Protein AF-A0A964R519-F1 (afdb_monomer)

Radius of gyration: 20.23 Å; Cα contacts (8 Å, |Δi|>4): 81; chains: 1; bounding box: 42×28×69 Å

pLDDT: mean 79.71, std 11.58, range [43.03, 92.44]

Solvent-accessible surface area (backbone atoms only — not comparable to full-atom values): 8099 Å² total; per-residue (Å²): 144,80,72,100,63,83,50,71,68,59,52,53,56,49,49,53,51,38,51,51,50,37,53,51,40,52,52,50,51,51,52,52,51,49,51,43,52,51,38,60,74,69,62,45,92,76,51,56,86,78,37,68,65,50,54,49,49,51,50,42,45,51,48,40,39,51,43,40,48,35,47,75,68,65,72,48,60,67,67,58,43,52,27,42,40,54,44,43,50,52,53,49,50,34,53,75,71,62,72,49,72,95,58,53,68,68,55,49,52,51,50,48,54,52,50,24,51,51,49,36,51,50,54,51,50,53,53,54,51,61,58,55,58,56,60,56,60,60,57,63,66,76,76,114

Structure (mmCIF, N/CA/C/O backbone):
data_AF-A0A964R519-F1
#
_entry.id   AF-A0A964R519-F1
#
loop_
_atom_site.group_PDB
_atom_site.id
_atom_site.type_symbol
_atom_site.label_atom_id
_atom_site.label_alt_id
_atom_site.label_comp_id
_atom_site.label_asym_id
_atom_site.label_entity_id
_atom_site.label_seq_id
_atom_site.pdbx_PDB_ins_code
_atom_site.Cartn_x
_atom_site.Cartn_y
_atom_site.Cartn_z
_atom_site.occupancy
_atom_site.B_iso_or_equiv
_atom_site.auth_seq_id
_atom_site.auth_comp_id
_atom_site.auth_asym_id
_atom_site.auth_atom_id
_atom_site.pdbx_PDB_model_num
ATOM 1 N N . MET A 1 1 ? -12.149 2.611 29.535 1.00 45.25 1 MET A N 1
ATOM 2 C CA . MET A 1 1 ? -12.666 2.528 28.149 1.00 45.25 1 MET A CA 1
ATOM 3 C C . MET A 1 1 ? -14.186 2.457 28.187 1.00 45.25 1 MET A C 1
ATOM 5 O O . MET A 1 1 ? -14.733 1.388 28.431 1.00 45.25 1 MET A O 1
ATOM 9 N N . ARG A 1 2 ? -14.854 3.598 28.022 1.00 43.03 2 ARG A N 1
ATOM 10 C CA . ARG A 1 2 ? -16.315 3.739 28.027 1.00 43.03 2 ARG A CA 1
ATOM 11 C C . ARG A 1 2 ? -16.650 4.730 26.907 1.00 43.03 2 ARG A C 1
ATOM 13 O O . ARG A 1 2 ? -15.958 5.733 26.795 1.00 43.03 2 ARG A O 1
ATOM 20 N N . ASP A 1 3 ? -17.642 4.382 26.096 1.00 45.47 3 ASP A N 1
ATOM 21 C CA . ASP A 1 3 ? -18.060 4.997 24.826 1.00 45.47 3 ASP A CA 1
ATOM 22 C C . ASP A 1 3 ? -17.181 4.736 23.601 1.00 45.47 3 ASP A C 1
ATOM 24 O O . ASP A 1 3 ? -15.965 4.867 23.622 1.00 45.47 3 ASP A O 1
ATOM 28 N N . GLY A 1 4 ? -17.833 4.380 22.489 1.00 52.09 4 GLY A N 1
ATOM 29 C CA . GLY A 1 4 ? -17.245 4.121 21.169 1.00 52.09 4 GLY A CA 1
ATOM 30 C C . GLY A 1 4 ? -16.651 5.354 20.478 1.00 52.09 4 GLY A C 1
ATOM 31 O O . GLY A 1 4 ? -16.786 5.504 19.264 1.00 52.09 4 GLY A O 1
ATOM 32 N N . ARG A 1 5 ? -16.011 6.243 21.239 1.00 50.34 5 ARG A N 1
ATOM 33 C CA . ARG A 1 5 ? -15.196 7.348 20.749 1.00 50.34 5 ARG A CA 1
ATOM 34 C C . ARG A 1 5 ? -13.731 6.949 20.859 1.00 50.34 5 ARG A C 1
ATOM 36 O O . ARG A 1 5 ? -13.261 6.592 21.932 1.00 50.34 5 ARG A O 1
ATOM 43 N N . ILE A 1 6 ? -13.046 6.991 19.719 1.00 56.12 6 ILE A N 1
ATOM 44 C CA . ILE A 1 6 ? -11.597 6.792 19.623 1.00 56.12 6 ILE A CA 1
ATOM 45 C C . ILE A 1 6 ? -10.936 7.791 20.574 1.00 56.12 6 ILE A C 1
ATOM 47 O O . ILE A 1 6 ? -11.253 8.984 20.524 1.00 56.12 6 ILE A O 1
ATOM 51 N N . ASP A 1 7 ? -10.062 7.296 21.446 1.00 65.31 7 ASP A N 1
ATOM 52 C CA . ASP A 1 7 ? -9.362 8.129 22.415 1.00 65.31 7 ASP A CA 1
ATOM 53 C C . ASP A 1 7 ? -8.503 9.169 21.672 1.00 65.31 7 ASP A C 1
ATOM 55 O O . ASP A 1 7 ? -7.949 8.920 20.591 1.00 65.31 7 ASP A O 1
ATOM 59 N N . VAL A 1 8 ? -8.408 10.375 22.222 1.00 65.38 8 VAL A N 1
ATOM 60 C CA . VAL A 1 8 ? -7.662 11.479 21.601 1.00 65.38 8 VAL A CA 1
ATOM 61 C C . VAL A 1 8 ? -6.178 11.106 21.493 1.00 65.38 8 VAL A C 1
ATOM 63 O O . VAL A 1 8 ? -5.531 11.424 20.492 1.00 65.38 8 VAL A O 1
ATOM 66 N N . ALA A 1 9 ? -5.673 10.340 22.464 1.00 62.00 9 ALA A N 1
ATOM 67 C CA . ALA A 1 9 ? -4.324 9.780 22.452 1.00 62.00 9 ALA A CA 1
ATOM 68 C C . ALA A 1 9 ? -4.116 8.751 21.323 1.00 62.00 9 ALA A C 1
ATOM 70 O O . ALA A 1 9 ? -3.107 8.791 20.617 1.00 62.00 9 ALA A O 1
ATOM 71 N N . GLU A 1 10 ? -5.097 7.877 21.092 1.00 63.16 10 GLU A N 1
ATOM 72 C CA . GLU A 1 10 ? -5.058 6.850 20.042 1.00 63.16 10 GLU A CA 1
ATOM 73 C C . GLU A 1 10 ? -5.101 7.488 18.641 1.00 63.16 10 GLU A C 1
ATOM 75 O O . GLU A 1 10 ? -4.393 7.077 17.720 1.00 63.16 10 GLU A O 1
ATOM 80 N N . THR A 1 11 ? -5.843 8.591 18.505 1.00 66.94 11 THR A N 1
ATOM 81 C CA . THR A 1 11 ? -5.902 9.386 17.269 1.00 66.94 11 THR A CA 1
ATOM 82 C C . THR A 1 11 ? -4.570 10.080 16.956 1.00 66.94 11 THR A C 1
ATOM 84 O O . THR A 1 11 ? -4.182 10.172 15.789 1.00 66.94 11 THR A O 1
ATOM 87 N N . ALA A 1 12 ? -3.854 10.571 17.973 1.00 71.50 12 ALA A N 1
ATOM 88 C CA . ALA A 1 12 ? -2.570 11.246 17.788 1.00 71.50 12 ALA A CA 1
ATOM 89 C C . ALA A 1 12 ? -1.479 10.277 17.307 1.00 71.50 12 ALA A C 1
ATOM 91 O O . ALA A 1 12 ? -0.771 10.575 16.344 1.00 71.50 12 ALA A O 1
ATOM 92 N N . HIS A 1 13 ? -1.401 9.091 17.915 1.00 71.62 13 HIS A N 1
ATOM 93 C CA . HIS A 1 13 ? -0.457 8.047 17.510 1.00 71.62 13 HIS A CA 1
ATOM 94 C C . HIS A 1 13 ? -0.708 7.589 16.064 1.00 71.62 13 HIS A C 1
ATOM 96 O O . HIS A 1 13 ? 0.213 7.463 15.256 1.00 71.62 13 HIS A O 1
ATOM 102 N N . MET A 1 14 ? -1.983 7.431 15.707 1.00 67.44 14 MET A N 1
ATOM 103 C CA . MET A 1 14 ? -2.420 7.068 14.359 1.00 67.44 14 MET A CA 1
ATOM 104 C C . MET A 1 14 ? -2.073 8.118 13.305 1.00 67.44 14 MET A C 1
ATOM 106 O O . MET A 1 14 ? -1.692 7.765 12.190 1.00 67.44 14 MET A O 1
ATOM 110 N N . LYS A 1 15 ? -2.166 9.409 13.642 1.00 72.94 15 LYS A N 1
ATOM 111 C CA . LYS A 1 15 ? -1.775 10.488 12.729 1.00 72.94 15 LYS A CA 1
ATOM 112 C C . LYS A 1 15 ? -0.286 10.409 12.383 1.00 72.94 15 LYS A C 1
ATOM 114 O O . LYS A 1 15 ? 0.061 10.496 11.211 1.00 72.94 15 LYS A O 1
ATOM 119 N N . ILE A 1 16 ? 0.564 10.174 13.384 1.00 78.38 16 ILE A N 1
ATOM 120 C CA . ILE A 1 16 ? 2.013 10.028 13.193 1.00 78.38 16 ILE A CA 1
ATOM 121 C C . ILE A 1 16 ? 2.317 8.820 12.299 1.00 78.38 16 ILE A C 1
ATOM 123 O O . ILE A 1 16 ? 3.103 8.941 11.361 1.00 78.38 16 ILE A O 1
ATOM 127 N N . MET A 1 17 ? 1.654 7.680 12.527 1.00 77.19 17 MET A N 1
ATOM 128 C CA . MET A 1 17 ? 1.816 6.500 11.669 1.00 77.19 17 MET A CA 1
ATOM 129 C C . MET A 1 17 ? 1.359 6.753 10.227 1.00 77.19 17 MET A C 1
ATOM 131 O O . MET A 1 17 ? 2.071 6.392 9.293 1.00 77.19 17 MET A O 1
ATOM 135 N N . ALA A 1 18 ? 0.208 7.398 10.024 1.00 76.12 18 ALA A N 1
ATOM 136 C CA . ALA A 1 18 ? -0.298 7.709 8.687 1.00 76.12 18 ALA A CA 1
ATOM 137 C C . ALA A 1 18 ? 0.620 8.685 7.935 1.00 76.12 18 ALA A C 1
ATOM 139 O O . ALA A 1 18 ? 0.869 8.505 6.741 1.00 76.12 18 ALA A O 1
ATOM 140 N N . ASP A 1 19 ? 1.143 9.702 8.621 1.00 78.19 19 ASP A N 1
ATOM 141 C CA . ASP A 1 19 ? 2.061 10.677 8.031 1.00 78.19 19 ASP A CA 1
ATOM 142 C C . ASP A 1 19 ? 3.426 10.045 7.718 1.00 78.19 19 ASP A C 1
ATOM 144 O O . ASP A 1 19 ? 3.951 10.247 6.622 1.00 78.19 19 ASP A O 1
ATOM 148 N N . GLY A 1 20 ? 3.951 9.194 8.607 1.00 81.81 20 GLY A N 1
ATOM 149 C CA . GLY A 1 20 ? 5.163 8.413 8.351 1.00 81.81 20 GLY A CA 1
ATOM 150 C C . GLY A 1 20 ? 5.010 7.468 7.159 1.00 81.81 20 GLY A C 1
ATOM 151 O O . GLY A 1 20 ? 5.889 7.402 6.301 1.00 81.81 20 GLY A O 1
ATOM 152 N N . LEU A 1 21 ? 3.861 6.797 7.043 1.00 82.38 21 LEU A N 1
ATOM 153 C CA . LEU A 1 21 ? 3.588 5.890 5.934 1.00 82.38 21 LEU A CA 1
ATOM 154 C C . LEU A 1 21 ? 3.469 6.627 4.597 1.00 82.38 21 LEU A C 1
ATOM 156 O O . LEU A 1 21 ? 4.017 6.179 3.593 1.00 82.38 21 LEU A O 1
ATOM 160 N N . ARG A 1 22 ? 2.799 7.783 4.577 1.00 83.12 22 ARG A N 1
ATOM 161 C CA . ARG A 1 22 ? 2.746 8.650 3.392 1.00 83.12 22 ARG A CA 1
ATOM 162 C C . ARG A 1 22 ? 4.134 9.090 2.968 1.00 83.12 22 ARG A C 1
ATOM 164 O O . ARG A 1 22 ? 4.453 8.979 1.790 1.00 83.12 22 ARG A O 1
ATOM 171 N N . PHE A 1 23 ? 4.945 9.556 3.915 1.00 86.00 23 PHE A N 1
ATOM 172 C CA . PHE A 1 23 ? 6.298 10.010 3.628 1.00 86.00 23 PHE A CA 1
ATOM 173 C C . PHE A 1 23 ? 7.160 8.870 3.070 1.00 86.00 23 PHE A C 1
ATOM 175 O O . PHE A 1 23 ? 7.785 9.024 2.019 1.00 86.00 23 PHE A O 1
ATOM 182 N N . GLY A 1 24 ? 7.093 7.689 3.693 1.00 85.44 24 GLY A N 1
ATOM 183 C CA . GLY A 1 24 ? 7.742 6.476 3.199 1.00 85.44 24 GLY A CA 1
ATOM 184 C C . GLY A 1 24 ? 7.321 6.132 1.769 1.00 85.44 24 GLY A C 1
ATOM 185 O O . GLY A 1 24 ? 8.180 5.970 0.906 1.00 85.44 24 GLY A O 1
ATOM 186 N N . MET A 1 25 ? 6.015 6.123 1.481 1.00 88.50 25 MET A N 1
ATOM 187 C CA . MET A 1 25 ? 5.494 5.862 0.131 1.00 88.50 25 MET A CA 1
ATOM 188 C C . MET A 1 25 ? 5.937 6.910 -0.888 1.00 88.50 25 MET A C 1
ATOM 190 O O . MET A 1 25 ? 6.277 6.557 -2.014 1.00 88.50 25 MET A O 1
ATOM 194 N N . THR A 1 26 ? 5.973 8.192 -0.516 1.00 86.88 26 THR A N 1
ATOM 195 C CA . THR A 1 26 ? 6.449 9.246 -1.421 1.00 86.88 26 THR A CA 1
ATOM 196 C C . THR A 1 26 ? 7.928 9.091 -1.751 1.00 86.88 26 THR A C 1
ATOM 198 O O . THR A 1 26 ? 8.287 9.185 -2.921 1.00 86.88 26 THR A O 1
ATOM 201 N N . ILE A 1 27 ? 8.776 8.773 -0.766 1.00 89.56 27 ILE A N 1
ATOM 202 C CA . ILE A 1 27 ? 10.194 8.475 -1.013 1.00 89.56 27 ILE A CA 1
ATOM 203 C C . ILE A 1 27 ? 10.321 7.265 -1.936 1.00 89.56 27 ILE A C 1
ATOM 205 O O . ILE A 1 27 ? 11.109 7.292 -2.877 1.00 89.56 27 ILE A O 1
ATOM 209 N N . MET A 1 28 ? 9.519 6.226 -1.704 1.00 88.25 28 MET A N 1
ATOM 210 C CA . MET A 1 28 ? 9.527 5.017 -2.521 1.00 88.25 28 MET A CA 1
ATOM 211 C C . MET A 1 28 ? 9.140 5.303 -3.980 1.00 88.25 28 MET A C 1
ATOM 213 O O . MET A 1 28 ? 9.785 4.798 -4.896 1.00 88.25 28 MET A O 1
ATOM 217 N N . LEU A 1 29 ? 8.138 6.160 -4.209 1.00 89.69 29 LEU A N 1
ATOM 218 C CA . LEU A 1 29 ? 7.754 6.621 -5.547 1.00 89.69 29 LEU A CA 1
ATOM 219 C C . LEU A 1 29 ? 8.860 7.452 -6.209 1.00 89.69 29 LEU A C 1
ATOM 221 O O . LEU A 1 29 ? 9.139 7.250 -7.389 1.00 89.69 29 LEU A O 1
ATOM 225 N N . LEU A 1 30 ? 9.524 8.343 -5.465 1.00 90.25 30 LEU A N 1
ATOM 226 C CA . LEU A 1 30 ? 10.663 9.108 -5.986 1.00 90.25 30 LEU A CA 1
ATOM 227 C C . LEU A 1 30 ? 11.838 8.193 -6.358 1.00 90.25 30 LEU A C 1
ATOM 229 O O . LEU A 1 30 ? 12.423 8.356 -7.426 1.00 90.25 30 LEU A O 1
ATOM 233 N N . ALA A 1 31 ? 12.163 7.211 -5.516 1.00 89.06 31 ALA A N 1
ATOM 234 C CA . ALA A 1 31 ? 13.208 6.229 -5.796 1.00 89.06 31 ALA A CA 1
ATOM 235 C C . ALA A 1 31 ? 12.862 5.378 -7.030 1.00 89.06 31 ALA A C 1
ATOM 237 O O . ALA A 1 31 ? 13.710 5.161 -7.894 1.00 89.06 31 ALA A O 1
ATOM 238 N N . SER A 1 32 ? 11.600 4.960 -7.151 1.00 86.44 32 SER A N 1
ATOM 239 C CA . SER A 1 32 ? 11.073 4.232 -8.309 1.00 86.44 32 SER A CA 1
ATOM 240 C C . SER A 1 32 ? 11.168 5.049 -9.603 1.00 86.44 32 SER A C 1
ATOM 242 O O . SER A 1 32 ? 11.588 4.529 -10.638 1.00 86.44 32 SER A O 1
ATOM 244 N N . LEU A 1 33 ? 10.853 6.347 -9.550 1.00 88.00 33 LEU A N 1
ATOM 245 C CA . LEU A 1 33 ? 11.038 7.261 -10.676 1.00 88.00 33 LEU A CA 1
ATOM 246 C C . LEU A 1 33 ? 12.521 7.396 -11.048 1.00 88.00 33 LEU A C 1
ATOM 248 O O . LEU A 1 33 ? 12.869 7.313 -12.225 1.00 88.00 33 LEU A O 1
ATOM 252 N N . GLY A 1 34 ? 13.396 7.550 -10.051 1.00 88.62 34 GLY A N 1
ATOM 253 C CA . GLY A 1 34 ? 14.845 7.571 -10.252 1.00 88.62 34 GLY A CA 1
ATOM 254 C C . GLY A 1 34 ? 15.347 6.312 -10.958 1.00 88.62 34 GLY A C 1
ATOM 255 O O . GLY A 1 34 ? 16.142 6.408 -11.888 1.00 88.62 34 GLY A O 1
ATOM 256 N N . LEU A 1 35 ? 14.816 5.144 -10.594 1.00 87.62 35 LEU A N 1
ATOM 257 C CA . LEU A 1 35 ? 15.165 3.866 -11.213 1.00 87.62 35 LEU A CA 1
ATOM 258 C C . LEU A 1 35 ? 14.758 3.812 -12.696 1.00 87.62 35 LEU A C 1
ATOM 260 O O . LEU A 1 35 ? 15.546 3.364 -13.529 1.00 87.62 35 LEU A O 1
ATOM 264 N N . VAL A 1 36 ? 13.585 4.345 -13.056 1.00 87.69 36 VAL A N 1
ATOM 265 C CA . VAL A 1 36 ? 13.178 4.481 -14.468 1.00 87.69 36 VAL A CA 1
ATOM 266 C C . VAL A 1 36 ? 14.119 5.411 -15.228 1.00 87.69 36 VAL A C 1
ATOM 268 O O . VAL A 1 36 ? 14.594 5.031 -16.299 1.00 87.69 36 VAL A O 1
ATOM 271 N N 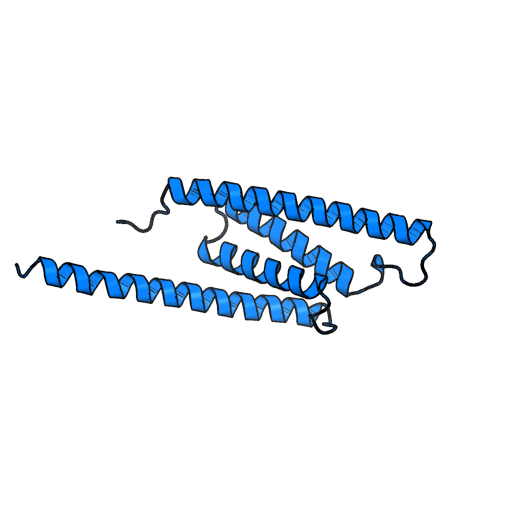. ILE A 1 37 ? 14.432 6.585 -14.670 1.00 89.06 37 ILE A N 1
ATOM 272 C CA . ILE A 1 37 ? 15.342 7.560 -15.293 1.00 89.06 37 ILE A CA 1
ATOM 273 C C . ILE A 1 37 ? 16.717 6.929 -15.535 1.00 89.06 37 ILE A C 1
ATOM 275 O O . ILE A 1 37 ? 17.245 7.019 -16.642 1.00 89.06 37 ILE A O 1
ATOM 279 N N . VAL A 1 38 ? 17.277 6.247 -14.535 1.00 90.12 38 VAL A N 1
ATOM 280 C CA . VAL A 1 38 ? 18.574 5.566 -14.651 1.00 90.12 38 VAL A CA 1
ATOM 281 C C . VAL A 1 38 ? 18.526 4.475 -15.722 1.00 90.12 38 VAL A C 1
ATOM 283 O O . VAL A 1 38 ? 19.405 4.448 -16.580 1.00 90.12 38 VAL A O 1
ATOM 286 N N . SER A 1 39 ? 17.488 3.630 -15.741 1.00 88.12 39 SER A N 1
ATOM 287 C CA . SER A 1 39 ? 17.351 2.578 -16.766 1.00 88.12 39 SER A CA 1
ATOM 288 C C . SER A 1 39 ? 17.257 3.149 -18.185 1.00 88.12 39 SER A C 1
ATOM 290 O O . SER A 1 39 ? 17.832 2.599 -19.123 1.00 88.12 39 SER A O 1
ATOM 292 N N . TYR A 1 40 ? 16.582 4.295 -18.335 1.00 87.50 40 TYR A N 1
ATOM 293 C CA . TYR A 1 40 ? 16.443 4.985 -19.610 1.00 87.50 40 TYR A CA 1
ATOM 294 C C . TYR A 1 40 ? 17.787 5.542 -20.090 1.00 87.50 40 TYR A C 1
ATOM 296 O O . TYR A 1 40 ? 18.158 5.351 -21.248 1.00 87.50 40 TYR A O 1
ATOM 304 N N . VAL A 1 41 ? 18.549 6.179 -19.195 1.00 92.06 41 VAL A N 1
ATOM 305 C CA . VAL A 1 41 ? 19.886 6.716 -19.499 1.00 92.06 41 VAL A CA 1
ATOM 306 C C . VAL A 1 41 ? 20.865 5.599 -19.863 1.00 92.06 41 VAL A C 1
ATOM 308 O O . VAL A 1 41 ? 21.617 5.739 -20.826 1.00 92.06 41 VAL A O 1
ATOM 311 N N . LEU A 1 42 ? 20.825 4.477 -19.140 1.00 92.44 42 LEU A N 1
ATOM 312 C CA . LEU A 1 42 ? 21.672 3.307 -19.395 1.00 92.44 42 LEU A CA 1
ATOM 313 C C . LEU A 1 42 ? 21.243 2.495 -20.627 1.00 92.44 42 LEU A C 1
ATOM 315 O O . LEU A 1 42 ? 21.965 1.583 -21.022 1.00 92.44 42 LEU A O 1
ATOM 319 N N . ARG A 1 43 ? 20.108 2.8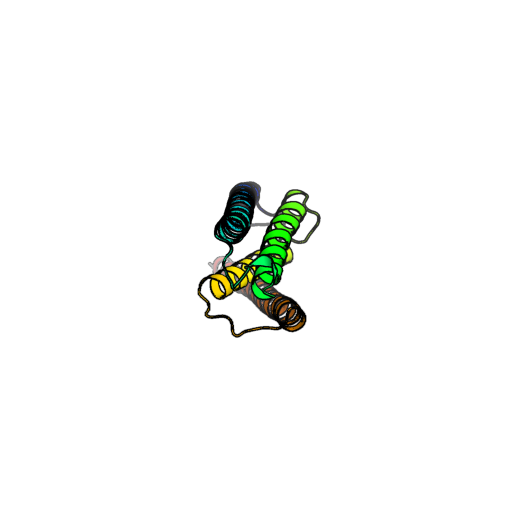40 -21.256 1.00 86.62 43 ARG A N 1
ATOM 320 C CA . ARG A 1 43 ? 19.507 2.108 -22.384 1.00 86.62 43 ARG A CA 1
ATOM 321 C C . ARG A 1 43 ? 19.344 0.620 -22.089 1.00 86.62 43 ARG A C 1
ATOM 323 O O . ARG A 1 43 ? 19.632 -0.224 -22.937 1.00 86.62 43 ARG A O 1
ATOM 330 N N . ASP A 1 44 ? 18.893 0.319 -20.878 1.00 85.75 44 ASP A N 1
ATOM 331 C CA . ASP A 1 44 ? 18.708 -1.061 -20.464 1.00 85.75 44 ASP A CA 1
ATOM 332 C C . ASP A 1 44 ? 17.639 -1.747 -21.332 1.00 85.75 44 ASP A C 1
ATOM 334 O O . ASP A 1 44 ? 16.657 -1.130 -21.761 1.00 85.75 44 ASP A O 1
ATOM 338 N N . THR A 1 45 ? 17.843 -3.032 -21.614 1.00 78.69 45 THR A N 1
ATOM 339 C CA . THR A 1 45 ? 16.956 -3.817 -22.491 1.00 78.69 45 THR A CA 1
ATOM 340 C C . THR A 1 45 ? 15.604 -4.095 -21.837 1.00 78.69 45 THR A C 1
ATOM 342 O O . THR A 1 45 ? 14.586 -4.163 -22.526 1.00 78.69 45 THR A O 1
ATOM 345 N N . LEU A 1 46 ? 15.575 -4.191 -20.505 1.00 81.56 46 LEU A N 1
ATOM 346 C CA . LEU A 1 46 ? 14.355 -4.267 -19.711 1.00 81.56 46 LEU A CA 1
ATOM 347 C C . LEU A 1 46 ? 14.054 -2.912 -19.077 1.00 81.56 46 LEU A C 1
ATOM 349 O O . LEU A 1 46 ? 14.592 -2.560 -18.031 1.00 81.56 46 LEU A O 1
ATOM 353 N N . GLN A 1 47 ? 13.129 -2.168 -19.681 1.00 82.31 47 GLN A N 1
ATOM 354 C CA . GLN A 1 47 ? 12.622 -0.944 -19.072 1.00 82.31 47 GLN A CA 1
ATOM 355 C C . GLN A 1 47 ? 11.574 -1.278 -17.997 1.00 82.31 47 GLN A C 1
ATOM 357 O O . GLN A 1 47 ? 10.528 -1.848 -18.324 1.00 82.31 47 GLN A O 1
ATOM 362 N N . PRO A 1 48 ? 11.775 -0.871 -16.729 1.00 82.38 48 PRO A N 1
ATOM 363 C CA . PRO A 1 48 ? 10.825 -1.125 -15.644 1.00 82.38 48 PRO A CA 1
ATOM 364 C C . PRO A 1 48 ? 9.424 -0.589 -15.949 1.00 82.38 48 PRO A C 1
ATOM 366 O O . PRO A 1 48 ? 8.434 -1.249 -15.639 1.00 82.38 48 PRO A O 1
ATOM 369 N N . ALA A 1 49 ? 9.343 0.560 -16.630 1.00 82.62 49 ALA A N 1
ATOM 370 C CA . ALA A 1 49 ? 8.094 1.204 -17.033 1.00 82.62 49 ALA A CA 1
ATOM 371 C C . ALA A 1 49 ? 7.231 0.355 -17.990 1.00 82.62 49 ALA A C 1
ATOM 373 O O 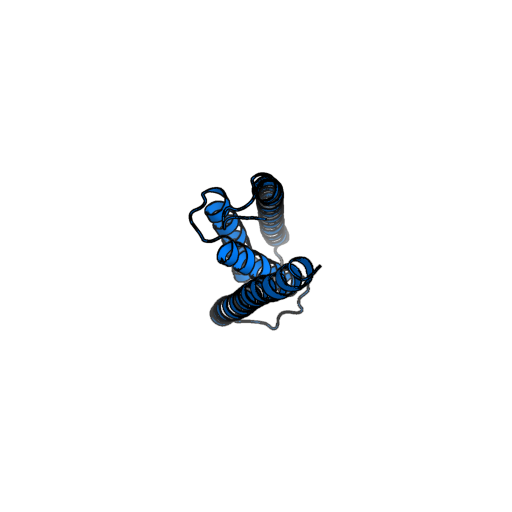. ALA A 1 49 ? 6.030 0.595 -18.103 1.00 82.62 49 ALA A O 1
ATOM 374 N N . LEU A 1 50 ? 7.813 -0.647 -18.657 1.00 84.81 50 LEU A N 1
ATOM 375 C CA . LEU A 1 50 ? 7.090 -1.574 -19.534 1.00 84.81 50 LEU A CA 1
ATOM 376 C C . LEU A 1 50 ? 6.590 -2.823 -18.792 1.00 84.81 50 LEU A C 1
ATOM 378 O O . LEU A 1 50 ? 5.853 -3.626 -19.362 1.00 84.81 50 LEU A O 1
ATOM 382 N N . SER A 1 51 ? 6.962 -3.004 -17.522 1.00 84.88 51 SER A N 1
ATOM 383 C CA . SER A 1 51 ? 6.553 -4.166 -16.735 1.00 84.88 51 SER A CA 1
ATOM 384 C C . SER A 1 51 ? 5.215 -3.935 -16.024 1.00 84.88 51 SER A C 1
ATOM 386 O O . SER A 1 51 ? 4.977 -2.888 -15.421 1.00 84.88 51 SER A O 1
ATOM 388 N N . ALA A 1 52 ? 4.338 -4.944 -16.028 1.00 83.81 52 ALA A N 1
ATOM 389 C CA . ALA A 1 52 ? 3.080 -4.885 -15.278 1.00 83.81 52 ALA A CA 1
ATOM 390 C C . ALA A 1 52 ? 3.317 -4.745 -13.761 1.00 83.81 52 ALA A C 1
ATOM 392 O O . ALA A 1 52 ? 2.583 -4.025 -13.085 1.00 83.81 52 ALA A O 1
ATOM 393 N N . GLY A 1 53 ? 4.370 -5.383 -13.234 1.00 85.19 53 GLY A N 1
ATOM 394 C CA . GLY A 1 53 ? 4.741 -5.314 -11.817 1.00 85.19 53 GLY A CA 1
ATOM 395 C C . GLY A 1 53 ? 5.038 -3.891 -11.341 1.00 85.19 53 GLY A C 1
ATOM 396 O O . GLY A 1 53 ? 4.610 -3.511 -10.254 1.00 85.19 53 GLY A O 1
ATOM 397 N N . TYR A 1 54 ? 5.679 -3.074 -12.181 1.00 86.56 54 TYR A N 1
ATOM 398 C CA . TYR A 1 54 ? 5.946 -1.666 -11.888 1.00 86.56 54 TYR A CA 1
ATOM 399 C C . TYR A 1 54 ? 4.660 -0.845 -11.724 1.00 86.56 54 TYR A C 1
ATOM 401 O O . TYR A 1 54 ? 4.516 -0.083 -10.768 1.00 86.56 54 TYR A O 1
ATOM 409 N N . TRP A 1 55 ? 3.681 -1.034 -12.607 1.00 87.69 55 TRP A N 1
ATOM 410 C CA . TRP A 1 55 ? 2.406 -0.319 -12.515 1.00 87.69 55 TRP A CA 1
ATOM 411 C C . TRP A 1 55 ? 1.550 -0.787 -11.338 1.00 87.69 55 TRP A C 1
ATOM 413 O O . TRP A 1 55 ? 0.908 0.040 -10.692 1.00 87.69 55 TRP A O 1
ATOM 423 N N . ILE A 1 56 ? 1.580 -2.084 -11.013 1.00 88.25 56 ILE A N 1
ATOM 424 C CA . ILE A 1 56 ? 0.944 -2.619 -9.797 1.00 88.25 56 ILE A CA 1
ATOM 425 C C . ILE A 1 56 ? 1.574 -1.974 -8.556 1.00 88.25 56 ILE A C 1
ATOM 427 O O . ILE A 1 56 ? 0.859 -1.508 -7.668 1.00 88.25 56 ILE A O 1
ATOM 431 N N . PHE A 1 57 ? 2.905 -1.884 -8.520 1.00 88.00 57 PHE A N 1
ATOM 432 C CA . PHE A 1 57 ? 3.641 -1.236 -7.440 1.00 88.00 57 PHE A CA 1
ATOM 433 C C . PHE A 1 57 ? 3.236 0.235 -7.265 1.00 88.00 57 PHE A C 1
ATOM 435 O O . PHE A 1 57 ? 2.873 0.645 -6.160 1.00 88.00 57 PHE A O 1
ATOM 442 N N . ILE A 1 58 ? 3.225 1.019 -8.352 1.00 89.81 58 ILE A N 1
ATOM 443 C CA . ILE A 1 58 ? 2.787 2.424 -8.316 1.00 89.81 58 ILE A CA 1
ATOM 444 C C . ILE A 1 58 ? 1.343 2.528 -7.833 1.00 89.81 58 ILE A C 1
ATOM 446 O O . ILE A 1 58 ? 1.041 3.358 -6.974 1.00 89.81 58 ILE A O 1
ATOM 450 N N . MET A 1 59 ? 0.447 1.694 -8.364 1.00 91.19 59 MET A N 1
ATOM 451 C CA . MET A 1 59 ? -0.966 1.717 -8.001 1.00 91.19 59 MET A CA 1
ATOM 452 C C . MET A 1 59 ? -1.154 1.469 -6.499 1.00 91.19 59 MET A C 1
ATOM 454 O O . MET A 1 59 ? -1.892 2.212 -5.851 1.00 91.19 59 MET A O 1
ATOM 458 N N . PHE A 1 60 ? -0.467 0.481 -5.920 1.00 88.88 60 PHE A N 1
ATOM 459 C CA . PHE A 1 60 ? -0.545 0.210 -4.483 1.00 88.88 60 PHE A CA 1
ATOM 460 C C . PHE A 1 60 ? 0.059 1.331 -3.637 1.00 88.88 60 PHE A C 1
ATOM 462 O O . PHE A 1 60 ? -0.555 1.724 -2.644 1.00 88.88 60 PHE A O 1
ATOM 469 N N . ALA A 1 61 ? 1.189 1.913 -4.042 1.00 89.25 61 ALA A N 1
ATOM 470 C CA . ALA A 1 61 ? 1.763 3.065 -3.347 1.00 89.25 61 ALA A CA 1
ATOM 471 C C . ALA A 1 61 ? 0.791 4.263 -3.337 1.00 89.25 61 ALA A C 1
ATOM 473 O O . ALA A 1 61 ? 0.530 4.855 -2.285 1.00 89.25 61 ALA A O 1
ATOM 474 N N . LEU A 1 62 ? 0.180 4.580 -4.484 1.00 89.75 62 LEU A N 1
ATOM 475 C CA . LEU A 1 62 ? -0.829 5.639 -4.598 1.00 89.75 62 LEU A CA 1
ATOM 476 C C . LEU A 1 62 ? -2.089 5.334 -3.782 1.00 89.75 62 LEU A C 1
ATOM 478 O O . LEU A 1 62 ? -2.654 6.240 -3.161 1.00 89.75 62 LEU A O 1
ATOM 482 N N . LEU A 1 63 ? -2.520 4.073 -3.745 1.00 89.94 63 LEU A N 1
ATOM 483 C CA . LEU A 1 63 ? -3.653 3.624 -2.941 1.00 89.94 63 LEU A CA 1
ATOM 484 C C . LEU A 1 63 ? -3.381 3.836 -1.447 1.00 89.94 63 LEU A C 1
ATOM 486 O O . LEU A 1 63 ? -4.219 4.412 -0.754 1.00 89.94 63 LEU A O 1
ATOM 490 N N . ILE A 1 64 ? -2.192 3.478 -0.957 1.00 88.62 64 ILE A N 1
ATOM 491 C CA . ILE A 1 64 ? -1.800 3.696 0.442 1.00 88.62 64 ILE A CA 1
ATOM 492 C C . ILE A 1 64 ? -1.792 5.189 0.783 1.00 88.62 64 ILE A C 1
ATOM 494 O O . ILE A 1 64 ? -2.358 5.584 1.807 1.00 88.62 64 ILE A O 1
ATOM 498 N N . ILE A 1 65 ? -1.216 6.035 -0.078 1.00 87.94 65 ILE A N 1
ATOM 499 C CA . ILE A 1 65 ? -1.203 7.496 0.110 1.00 87.94 65 ILE A CA 1
ATOM 500 C C . ILE A 1 65 ? -2.635 8.048 0.160 1.00 87.94 65 ILE A C 1
ATOM 502 O O . ILE A 1 65 ? -2.974 8.820 1.065 1.00 87.94 65 ILE A O 1
ATOM 506 N N . SER A 1 66 ? -3.483 7.622 -0.778 1.00 87.81 66 SER A N 1
ATOM 507 C CA . SER A 1 66 ? -4.871 8.078 -0.904 1.00 87.81 66 SER A CA 1
ATOM 508 C C . SER A 1 66 ? -5.710 7.682 0.308 1.00 87.81 66 SER A C 1
ATOM 510 O O . SER A 1 66 ? -6.433 8.516 0.853 1.00 87.81 66 SER A O 1
ATOM 512 N N . ILE A 1 67 ? -5.577 6.443 0.788 1.00 86.38 67 ILE A N 1
ATOM 513 C CA . ILE A 1 67 ? -6.318 5.962 1.960 1.00 86.38 67 ILE A CA 1
ATOM 514 C C . ILE A 1 67 ? -5.798 6.623 3.230 1.00 86.38 67 ILE A C 1
ATOM 516 O O . ILE A 1 67 ? -6.602 7.082 4.037 1.00 86.38 67 ILE A O 1
ATOM 520 N N . SER A 1 68 ? -4.481 6.771 3.381 1.00 83.38 68 SER A N 1
ATOM 521 C CA . SER A 1 68 ? -3.892 7.521 4.500 1.00 83.38 68 SER A CA 1
ATOM 522 C C . SER A 1 68 ? -4.408 8.964 4.523 1.00 83.38 68 SER A C 1
ATOM 524 O O . SER A 1 68 ? -4.653 9.538 5.586 1.00 83.38 68 SER A O 1
ATOM 526 N N . TRP A 1 69 ? -4.662 9.548 3.346 1.00 83.00 69 TRP A N 1
ATOM 527 C CA . TRP A 1 69 ? -5.283 10.864 3.219 1.00 83.00 69 TRP A CA 1
ATOM 528 C C . TRP A 1 69 ? -6.768 10.914 3.514 1.00 83.00 69 TRP A C 1
ATOM 530 O O . TRP A 1 69 ? -7.208 11.806 4.247 1.00 83.00 69 TRP A O 1
ATOM 540 N N . ALA A 1 70 ? -7.525 9.928 3.061 1.00 84.88 70 ALA A N 1
ATOM 541 C CA . ALA A 1 70 ? -8.921 9.793 3.433 1.00 84.88 70 ALA A CA 1
ATOM 542 C C . ALA A 1 70 ? -9.095 9.570 4.950 1.00 84.88 70 ALA A C 1
ATOM 544 O O . ALA A 1 70 ? -10.015 10.135 5.550 1.00 84.88 70 ALA A O 1
ATOM 545 N N . LEU A 1 71 ? -8.180 8.826 5.584 1.00 81.75 71 LEU A N 1
ATOM 546 C CA . LEU A 1 71 ? -8.156 8.577 7.027 1.00 81.75 71 LEU A CA 1
ATOM 547 C C . LEU A 1 71 ? -7.864 9.863 7.812 1.00 81.75 71 LEU A C 1
ATOM 549 O O . LEU A 1 71 ? -8.588 10.194 8.750 1.00 81.75 71 LEU A O 1
ATOM 553 N N . SER A 1 72 ? -6.879 10.648 7.364 1.00 77.56 72 SER A N 1
ATOM 554 C CA . SER A 1 72 ? -6.547 11.961 7.936 1.00 77.56 72 SER A CA 1
ATOM 555 C C . SER A 1 72 ? -7.733 12.939 7.897 1.00 77.56 72 SER A C 1
ATOM 557 O O . SER A 1 72 ? -7.933 13.707 8.837 1.00 77.56 72 SER A O 1
ATOM 559 N N . ARG A 1 73 ? -8.578 12.864 6.858 1.00 81.06 73 ARG A N 1
ATOM 560 C CA . ARG A 1 73 ? -9.810 13.666 6.731 1.00 81.06 73 ARG A CA 1
ATOM 561 C C . ARG A 1 73 ? -11.054 13.037 7.372 1.00 81.06 73 ARG A C 1
ATOM 563 O O . ARG A 1 73 ? -12.143 13.577 7.191 1.00 81.06 73 ARG A O 1
ATOM 570 N N . ARG A 1 74 ? -10.928 11.913 8.091 1.00 76.88 74 ARG A N 1
ATOM 571 C CA . ARG A 1 74 ? -12.050 11.165 8.703 1.00 76.88 74 ARG A CA 1
ATOM 572 C C . ARG A 1 74 ? -13.173 10.807 7.711 1.00 76.88 74 ARG A C 1
ATOM 574 O O . ARG A 1 74 ? -14.336 10.732 8.091 1.00 76.88 74 ARG A O 1
ATOM 581 N N . ARG A 1 75 ? -12.841 10.601 6.430 1.00 81.50 75 ARG A N 1
ATOM 582 C CA . ARG A 1 75 ? -13.817 10.259 5.373 1.00 81.50 75 ARG A CA 1
ATOM 583 C C . ARG A 1 75 ? -14.188 8.774 5.348 1.00 81.50 75 ARG A C 1
ATOM 585 O O . ARG A 1 75 ? -15.199 8.425 4.753 1.00 81.50 75 ARG A O 1
ATOM 592 N N . ILE A 1 76 ? -13.367 7.915 5.952 1.00 83.00 76 ILE A N 1
ATOM 593 C CA . ILE A 1 76 ? -13.516 6.454 5.937 1.00 83.00 76 ILE A CA 1
ATOM 594 C C . ILE A 1 76 ? -13.509 5.939 7.379 1.00 83.00 76 ILE A C 1
ATOM 596 O O . ILE A 1 76 ? -12.873 6.536 8.252 1.00 83.00 76 ILE A O 1
ATOM 600 N N . SER A 1 77 ? -14.217 4.834 7.635 1.00 80.38 77 SER A N 1
ATOM 601 C CA . SER A 1 77 ? -14.179 4.172 8.937 1.00 80.38 77 SER A CA 1
ATOM 602 C C . SER A 1 77 ? -12.764 3.689 9.256 1.00 80.38 77 SER A C 1
ATOM 604 O O . SER A 1 77 ? -12.044 3.161 8.408 1.00 80.38 77 SER A O 1
ATOM 606 N N . PHE A 1 78 ? -12.369 3.872 10.512 1.00 75.44 78 PHE A N 1
ATOM 607 C CA . PHE A 1 78 ? -11.019 3.576 10.976 1.00 75.44 78 PHE A CA 1
ATOM 608 C C . PHE A 1 78 ? -10.582 2.138 10.676 1.00 75.44 78 PHE A C 1
ATOM 610 O O . PHE A 1 78 ? -9.512 1.920 10.119 1.00 75.44 78 PHE A O 1
ATOM 617 N N . ALA A 1 79 ? -11.455 1.174 10.981 1.00 77.50 79 ALA A N 1
ATOM 618 C CA . ALA A 1 79 ? -11.194 -0.245 10.767 1.00 77.50 79 ALA A CA 1
ATOM 619 C C . ALA A 1 79 ? -11.005 -0.603 9.285 1.00 77.50 79 ALA A C 1
ATOM 621 O O . ALA A 1 79 ? -10.198 -1.468 8.961 1.00 77.50 79 ALA A O 1
ATOM 622 N N . LEU A 1 80 ? -11.735 0.057 8.380 1.00 81.56 80 LEU A N 1
ATOM 623 C CA . LEU A 1 80 ? -11.630 -0.216 6.948 1.00 81.56 80 LEU A CA 1
ATOM 624 C C . LEU A 1 80 ? -10.355 0.394 6.359 1.00 81.56 80 LEU A C 1
ATOM 626 O O . LEU A 1 80 ? -9.654 -0.263 5.593 1.00 81.56 80 LEU A O 1
ATOM 630 N N . GLY A 1 81 ? -10.024 1.626 6.755 1.00 83.94 81 GLY A N 1
ATOM 631 C CA . GLY A 1 81 ? -8.805 2.287 6.302 1.00 83.94 81 GLY A CA 1
ATOM 632 C C . GLY A 1 81 ? -7.536 1.575 6.773 1.00 83.94 81 GLY A C 1
ATOM 633 O O . GLY A 1 81 ? -6.638 1.351 5.965 1.00 83.94 81 GLY A O 1
ATOM 634 N N . SER A 1 82 ? -7.472 1.163 8.044 1.00 80.75 82 SER A N 1
ATOM 635 C CA . SER A 1 82 ? -6.313 0.431 8.572 1.00 80.75 82 SER A CA 1
ATOM 636 C C . SER A 1 82 ? -6.165 -0.957 7.943 1.00 80.75 82 SER A C 1
ATOM 638 O O . SER A 1 82 ? -5.052 -1.325 7.572 1.00 80.75 82 SER A O 1
ATOM 640 N N . ALA A 1 83 ? -7.268 -1.686 7.732 1.00 85.25 83 ALA A N 1
ATOM 641 C CA . ALA A 1 83 ? -7.257 -2.968 7.025 1.00 85.25 83 ALA A CA 1
ATOM 642 C C . ALA A 1 83 ? -6.716 -2.825 5.595 1.00 85.25 83 ALA A C 1
ATOM 644 O O . ALA A 1 83 ? -5.813 -3.564 5.204 1.00 85.25 83 ALA A O 1
ATOM 645 N N . MET A 1 84 ? -7.219 -1.853 4.827 1.00 87.25 84 MET A N 1
ATOM 646 C CA . MET A 1 84 ? -6.752 -1.620 3.457 1.00 87.25 84 MET A CA 1
ATOM 647 C C . MET A 1 84 ? -5.274 -1.245 3.407 1.00 87.25 84 MET A C 1
ATOM 649 O O . MET A 1 84 ? -4.528 -1.815 2.617 1.00 87.25 84 MET A O 1
ATOM 653 N N . VAL A 1 85 ? -4.843 -0.304 4.250 1.00 86.94 85 VAL A N 1
ATOM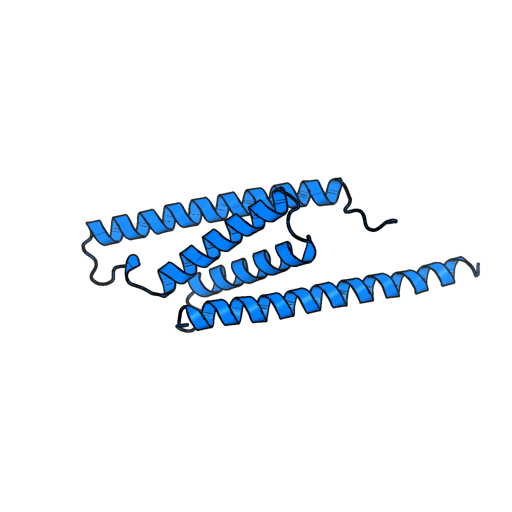 654 C CA . VAL A 1 85 ? -3.450 0.156 4.288 1.00 86.94 85 VAL A CA 1
ATOM 655 C C . VAL A 1 85 ? -2.506 -0.982 4.660 1.00 86.94 85 VAL A C 1
ATOM 657 O O . VAL A 1 85 ? -1.483 -1.162 4.005 1.00 86.94 85 VAL A O 1
ATOM 660 N N . PHE A 1 86 ? -2.865 -1.778 5.667 1.00 86.62 86 PHE A N 1
ATOM 661 C CA . PHE A 1 86 ? -2.075 -2.928 6.095 1.00 86.62 86 PHE A CA 1
ATOM 662 C C . PHE A 1 86 ? -1.977 -3.995 4.999 1.00 86.62 86 PHE A C 1
ATOM 664 O O . PHE A 1 86 ? -0.890 -4.498 4.718 1.00 86.62 86 PHE A O 1
ATOM 671 N N . THR A 1 87 ? -3.096 -4.302 4.337 1.00 89.69 87 THR A N 1
ATOM 672 C CA . THR A 1 87 ? -3.128 -5.269 3.230 1.00 89.69 87 THR A CA 1
ATOM 673 C C . THR A 1 87 ? -2.269 -4.784 2.065 1.00 89.69 87 THR A C 1
ATOM 675 O O . THR A 1 87 ? -1.406 -5.512 1.581 1.00 89.69 87 THR A O 1
ATOM 678 N N . ALA A 1 88 ? -2.466 -3.534 1.641 1.00 88.12 88 ALA A N 1
ATOM 679 C CA . ALA A 1 88 ? -1.720 -2.940 0.541 1.00 88.12 88 ALA A CA 1
ATOM 680 C C . ALA A 1 88 ? -0.218 -2.877 0.844 1.00 88.12 88 ALA A C 1
ATOM 682 O O . ALA A 1 88 ? 0.586 -3.191 -0.029 1.00 88.12 88 ALA A O 1
ATOM 683 N N . TRP A 1 89 ? 0.163 -2.542 2.082 1.00 87.94 89 TRP A N 1
ATOM 684 C CA . TRP A 1 89 ? 1.557 -2.558 2.527 1.00 87.94 89 TRP A CA 1
ATOM 685 C C . TRP A 1 89 ? 2.191 -3.944 2.372 1.00 87.94 89 TRP A C 1
ATOM 687 O O . TRP A 1 89 ? 3.260 -4.062 1.777 1.00 87.94 89 TRP A O 1
ATOM 697 N N . TRP A 1 90 ? 1.522 -5.003 2.840 1.00 88.25 90 TRP A N 1
ATOM 698 C CA . TRP A 1 90 ? 2.030 -6.371 2.700 1.00 88.25 90 TRP A CA 1
ATOM 699 C C . TRP A 1 90 ? 2.184 -6.797 1.243 1.00 88.25 90 TRP A C 1
ATOM 701 O O . TRP A 1 90 ? 3.215 -7.360 0.880 1.00 88.25 90 TRP A O 1
ATOM 711 N N . PHE A 1 91 ? 1.205 -6.486 0.392 1.00 87.88 91 PHE A N 1
ATOM 712 C CA . PHE A 1 91 ? 1.310 -6.746 -1.046 1.00 87.88 91 PHE A CA 1
ATOM 713 C C . PHE A 1 91 ? 2.530 -6.056 -1.664 1.00 87.88 91 PHE A C 1
ATOM 715 O O . PHE A 1 91 ? 3.229 -6.651 -2.481 1.00 87.88 91 PHE A O 1
ATOM 722 N N . LEU A 1 92 ? 2.814 -4.825 -1.242 1.00 87.44 92 LEU A N 1
ATOM 723 C CA . LEU A 1 92 ? 3.945 -4.037 -1.717 1.00 87.44 92 LEU A CA 1
ATOM 724 C C . LEU A 1 92 ? 5.285 -4.654 -1.279 1.00 87.44 92 LEU A C 1
ATOM 726 O O . LEU A 1 92 ? 6.202 -4.771 -2.094 1.00 87.44 92 LEU A O 1
ATOM 730 N N . VAL A 1 93 ? 5.375 -5.141 -0.036 1.00 87.75 93 VAL A N 1
ATOM 731 C CA . VAL A 1 93 ? 6.541 -5.890 0.470 1.00 87.75 93 VAL A CA 1
ATOM 732 C C . VAL A 1 93 ? 6.763 -7.168 -0.334 1.00 87.75 93 VAL A C 1
ATOM 734 O O . VAL A 1 93 ? 7.865 -7.393 -0.831 1.00 87.75 93 VAL A O 1
ATOM 737 N N . TYR A 1 94 ? 5.727 -7.986 -0.522 1.00 87.00 94 TYR A N 1
ATOM 738 C CA . TYR A 1 94 ? 5.854 -9.237 -1.272 1.00 87.00 94 TYR A CA 1
ATOM 739 C C . TYR A 1 94 ? 6.224 -9.017 -2.744 1.00 87.00 94 TYR A C 1
ATOM 741 O O . TYR A 1 94 ? 6.993 -9.800 -3.302 1.00 87.00 94 TYR A O 1
ATOM 749 N N . LEU A 1 95 ? 5.709 -7.951 -3.365 1.00 86.06 95 LEU A N 1
ATOM 750 C CA . LEU A 1 95 ? 6.073 -7.563 -4.727 1.00 86.06 95 LEU A CA 1
ATOM 751 C C . LEU A 1 95 ? 7.544 -7.130 -4.794 1.00 86.06 95 LEU A C 1
ATOM 753 O O . LEU A 1 95 ? 8.260 -7.546 -5.698 1.00 86.06 95 LEU A O 1
ATOM 757 N N . THR A 1 96 ? 8.020 -6.378 -3.799 1.00 84.06 96 THR A N 1
ATOM 758 C CA . THR A 1 96 ? 9.421 -5.928 -3.719 1.00 84.06 96 THR A CA 1
ATOM 759 C C . THR A 1 96 ? 10.395 -7.089 -3.489 1.00 84.06 96 THR A C 1
ATOM 761 O O . THR A 1 96 ? 11.481 -7.100 -4.057 1.00 84.06 96 THR A O 1
ATOM 764 N N . LEU A 1 97 ? 10.007 -8.089 -2.690 1.00 85.38 97 LEU A N 1
ATOM 765 C CA . LEU A 1 97 ? 10.811 -9.293 -2.443 1.00 85.38 97 LEU A CA 1
ATOM 766 C C . LEU A 1 97 ? 10.789 -10.293 -3.612 1.00 85.38 97 LEU A C 1
ATOM 768 O O . LEU A 1 97 ? 11.514 -11.284 -3.576 1.00 85.38 97 LEU A O 1
ATOM 772 N N . GLY A 1 98 ? 9.943 -10.076 -4.625 1.00 82.44 98 GLY A N 1
ATOM 773 C CA . GLY A 1 98 ? 9.764 -11.012 -5.739 1.00 82.44 98 GLY A CA 1
ATOM 774 C C . GLY A 1 98 ? 9.077 -12.324 -5.343 1.00 82.44 98 GLY A C 1
ATOM 775 O O . GLY A 1 98 ? 9.128 -13.294 -6.090 1.00 82.44 98 GLY A O 1
ATOM 776 N N . TRP A 1 99 ? 8.444 -12.375 -4.167 1.00 83.69 99 TRP A N 1
ATOM 777 C CA . TRP A 1 99 ? 7.719 -13.558 -3.679 1.00 83.69 99 TRP A CA 1
ATOM 778 C C . TRP A 1 99 ? 6.291 -13.629 -4.217 1.00 83.69 99 TRP A C 1
ATOM 780 O O . TRP A 1 99 ? 5.635 -14.667 -4.135 1.00 83.69 99 TRP A O 1
ATOM 790 N N . LEU A 1 100 ? 5.795 -12.521 -4.764 1.00 73.31 100 LEU A N 1
ATOM 791 C CA . LEU A 1 100 ? 4.52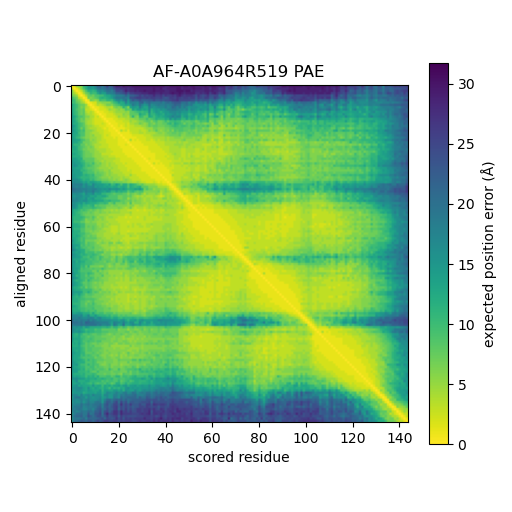4 -12.495 -5.460 1.00 73.31 100 LEU A CA 1
ATOM 792 C C . 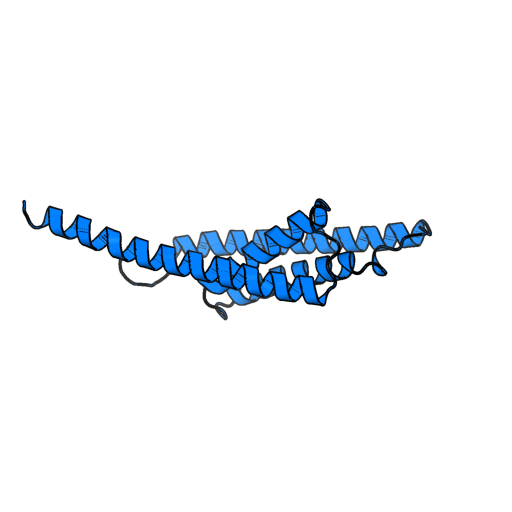LEU A 1 100 ? 4.693 -13.178 -6.828 1.00 73.31 100 LEU A C 1
ATOM 794 O O . LEU A 1 100 ? 5.503 -12.738 -7.644 1.00 73.31 100 LEU A O 1
ATOM 798 N N . ALA A 1 101 ? 3.907 -14.227 -7.089 1.00 72.56 101 ALA A N 1
ATOM 799 C CA . ALA A 1 101 ? 3.784 -14.802 -8.428 1.00 72.56 101 ALA A CA 1
ATOM 800 C C . ALA A 1 101 ? 3.450 -13.694 -9.451 1.00 72.56 101 ALA A C 1
ATOM 802 O O . ALA A 1 101 ? 2.839 -12.691 -9.064 1.00 72.56 101 ALA A O 1
ATOM 803 N N . PRO A 1 102 ? 3.824 -13.841 -10.738 1.00 69.06 102 PRO A N 1
ATOM 804 C CA . PRO A 1 102 ? 3.540 -12.843 -11.765 1.00 69.06 102 PRO A CA 1
ATOM 805 C C . PRO A 1 102 ? 2.027 -12.708 -11.964 1.00 69.06 102 PRO A C 1
ATOM 807 O O . PRO A 1 102 ? 1.407 -13.383 -12.782 1.00 69.06 102 PRO A O 1
ATOM 810 N N . PHE A 1 103 ? 1.417 -11.838 -11.166 1.00 74.69 103 PHE A N 1
ATOM 811 C CA . PHE A 1 103 ? 0.006 -11.534 -11.243 1.00 74.69 103 PHE A CA 1
ATOM 812 C C . PHE A 1 103 ? -0.231 -10.582 -12.406 1.00 74.69 103 PHE A C 1
ATOM 814 O O . PHE A 1 103 ? 0.456 -9.573 -12.575 1.00 74.69 103 PHE A O 1
ATOM 821 N N . SER A 1 104 ? -1.276 -10.869 -13.178 1.00 86.38 104 SER A N 1
ATOM 822 C CA . SER A 1 104 ? -1.885 -9.841 -14.013 1.00 86.38 104 SER A CA 1
ATOM 823 C C . SER A 1 104 ? -2.397 -8.699 -13.127 1.00 86.38 104 SER A C 1
ATOM 825 O O . SER A 1 104 ? -2.780 -8.916 -11.969 1.00 86.38 104 SER A O 1
ATOM 827 N N . PHE A 1 105 ? -2.459 -7.486 -13.676 1.00 80.94 105 PHE A N 1
ATOM 828 C CA . PHE A 1 105 ? -2.964 -6.315 -12.955 1.00 80.94 105 PHE A CA 1
ATOM 829 C C . PHE A 1 105 ? -4.345 -6.576 -12.322 1.00 80.94 105 PHE A C 1
ATOM 831 O O . PHE A 1 105 ? -4.541 -6.333 -11.133 1.00 80.94 105 PHE A O 1
ATOM 838 N N . GLY A 1 106 ? -5.275 -7.172 -13.078 1.00 84.44 106 GLY A N 1
ATOM 839 C CA . GLY A 1 106 ? -6.615 -7.505 -12.583 1.00 84.44 106 GLY A CA 1
ATOM 840 C C . GLY A 1 106 ? -6.603 -8.502 -11.421 1.00 84.44 106 GLY A C 1
ATOM 841 O O . GLY A 1 106 ? -7.296 -8.296 -10.425 1.00 84.44 106 GLY A O 1
ATOM 842 N N . SER A 1 107 ? -5.770 -9.546 -11.495 1.00 86.69 107 SER A N 1
ATOM 843 C CA . SER A 1 107 ? -5.634 -10.508 -10.393 1.00 86.69 107 SER A CA 1
ATOM 844 C C . SER A 1 107 ? -5.035 -9.881 -9.133 1.00 86.69 107 SER A C 1
ATOM 846 O O . SER A 1 107 ? -5.473 -10.218 -8.035 1.00 86.69 107 SER A O 1
ATOM 848 N N . ALA A 1 108 ? -4.100 -8.934 -9.269 1.00 86.06 108 ALA A N 1
ATOM 849 C CA . ALA A 1 108 ? -3.533 -8.217 -8.129 1.00 86.06 108 ALA A CA 1
ATOM 850 C C . ALA A 1 108 ? -4.599 -7.370 -7.417 1.00 86.06 108 ALA A C 1
ATOM 852 O O . ALA A 1 108 ? -4.711 -7.419 -6.193 1.00 86.06 108 ALA A O 1
ATOM 853 N N . VAL A 1 109 ? -5.440 -6.663 -8.181 1.00 86.38 109 VAL A N 1
ATOM 854 C CA . VAL A 1 109 ? -6.557 -5.873 -7.638 1.00 86.38 109 VAL A CA 1
ATOM 855 C C . VAL A 1 109 ? -7.587 -6.765 -6.944 1.00 86.38 109 VAL A C 1
ATOM 857 O O . VAL A 1 109 ? -7.967 -6.484 -5.809 1.00 86.38 109 VAL A O 1
ATOM 860 N N . MET A 1 110 ? -8.013 -7.864 -7.575 1.00 90.06 110 MET A N 1
ATOM 861 C CA . MET A 1 110 ? -8.976 -8.790 -6.962 1.00 90.06 110 MET A CA 1
ATOM 862 C C . MET A 1 110 ? -8.422 -9.425 -5.686 1.00 90.06 110 MET A C 1
ATOM 864 O O . MET A 1 110 ? -9.125 -9.500 -4.680 1.00 90.06 110 MET A O 1
ATOM 868 N N . SER A 1 111 ? -7.146 -9.813 -5.691 1.00 87.88 111 SER A N 1
ATOM 869 C CA . SER A 1 111 ? -6.481 -10.376 -4.511 1.00 87.88 111 SER A CA 1
ATOM 870 C C . SER A 1 111 ? -6.398 -9.358 -3.377 1.00 87.88 111 SER A C 1
ATOM 872 O O . SER A 1 111 ? -6.655 -9.713 -2.229 1.00 87.88 111 SER A O 1
ATOM 874 N N . LEU A 1 112 ? -6.124 -8.084 -3.687 1.00 87.25 112 LEU A N 1
ATOM 875 C CA . LEU A 1 112 ? -6.149 -7.002 -2.704 1.00 87.25 112 LEU A CA 1
ATOM 876 C C . LEU A 1 112 ? -7.544 -6.848 -2.083 1.00 87.25 112 LEU A C 1
ATOM 878 O O . LEU A 1 112 ? -7.654 -6.739 -0.862 1.00 87.25 112 LEU A O 1
ATOM 882 N N . ILE A 1 113 ? -8.603 -6.851 -2.900 1.00 88.94 113 ILE A N 1
ATOM 883 C CA . ILE A 1 113 ? -9.991 -6.723 -2.424 1.00 88.94 113 ILE A CA 1
ATOM 884 C C . ILE A 1 113 ? -10.343 -7.890 -1.496 1.00 88.94 113 ILE A C 1
ATOM 886 O O . ILE A 1 113 ? -10.825 -7.663 -0.386 1.00 88.94 113 ILE A O 1
ATOM 890 N N . VAL A 1 114 ? -10.058 -9.126 -1.917 1.00 91.75 114 VAL A N 1
ATOM 891 C CA . VAL A 1 114 ? -10.335 -10.335 -1.128 1.00 91.75 114 VAL A CA 1
ATOM 892 C C . VAL A 1 114 ? -9.543 -10.324 0.178 1.00 91.75 114 VAL A C 1
ATOM 894 O O . VAL A 1 114 ? -10.126 -10.499 1.246 1.00 91.75 114 VAL A O 1
ATOM 897 N N . ALA A 1 115 ? -8.238 -10.053 0.129 1.00 88.12 115 ALA A N 1
ATOM 898 C CA . ALA A 1 115 ? -7.394 -10.009 1.321 1.00 88.12 115 ALA A CA 1
ATOM 899 C C . ALA A 1 115 ? -7.832 -8.902 2.295 1.00 88.12 115 ALA A C 1
ATOM 901 O O . ALA A 1 115 ? -7.899 -9.130 3.503 1.00 88.12 115 ALA A O 1
ATOM 902 N N . THR A 1 116 ? -8.220 -7.736 1.771 1.00 87.75 116 THR A N 1
ATOM 903 C CA . THR A 1 116 ? -8.772 -6.641 2.580 1.00 87.75 116 T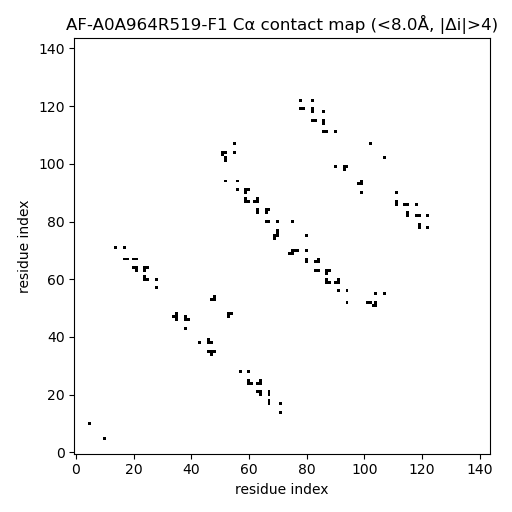HR A CA 1
ATOM 904 C C . THR A 1 116 ? -10.066 -7.073 3.263 1.00 87.75 116 THR A C 1
ATOM 906 O O . THR A 1 116 ? -10.236 -6.819 4.454 1.00 87.75 116 THR A O 1
ATOM 909 N N . ALA A 1 117 ? -10.973 -7.738 2.540 1.00 87.00 117 ALA A N 1
ATOM 910 C CA . ALA A 1 117 ? -12.228 -8.234 3.099 1.00 87.00 117 ALA A CA 1
ATOM 911 C C . ALA A 1 117 ? -11.986 -9.264 4.215 1.00 87.00 117 ALA A C 1
ATOM 913 O O . ALA A 1 117 ? -12.635 -9.197 5.259 1.00 87.00 117 ALA A O 1
ATOM 914 N N . VAL A 1 118 ? -11.008 -10.160 4.037 1.00 90.06 118 VAL A N 1
ATOM 915 C CA . VAL A 1 118 ? -10.600 -11.143 5.054 1.00 90.06 118 VAL A CA 1
ATOM 916 C C . VAL A 1 118 ? -10.045 -10.449 6.299 1.00 90.06 118 VAL A C 1
ATOM 918 O O . VAL A 1 118 ? -10.517 -10.710 7.404 1.00 90.06 118 VAL A O 1
ATOM 921 N N . ILE A 1 119 ? -9.092 -9.525 6.147 1.00 87.81 119 ILE A N 1
ATOM 922 C CA . ILE A 1 119 ? -8.512 -8.785 7.282 1.00 87.81 119 ILE A CA 1
ATOM 923 C C . ILE A 1 119 ? -9.584 -7.962 7.997 1.00 87.81 119 ILE A C 1
ATOM 925 O O . ILE A 1 119 ? -9.637 -7.942 9.227 1.00 87.81 119 ILE A O 1
ATOM 929 N N . TYR A 1 120 ? -10.476 -7.324 7.242 1.00 85.75 120 TYR A N 1
ATOM 930 C CA . TYR A 1 120 ? -11.599 -6.586 7.802 1.00 85.75 120 TYR A CA 1
ATOM 931 C C . TYR A 1 120 ? -12.524 -7.494 8.625 1.00 85.75 120 TYR A C 1
ATOM 933 O O . TYR A 1 120 ? -12.881 -7.138 9.749 1.00 85.75 120 TYR A O 1
ATOM 941 N N . ALA A 1 121 ? -12.865 -8.680 8.113 1.00 85.31 121 ALA A N 1
ATOM 942 C CA . ALA A 1 121 ? -13.672 -9.661 8.835 1.00 85.31 121 ALA A CA 1
ATOM 943 C C . ALA A 1 121 ? -12.985 -10.128 10.130 1.00 85.31 121 ALA A C 1
ATOM 945 O O . ALA A 1 121 ? -13.632 -10.186 11.175 1.00 85.31 121 ALA A O 1
ATOM 946 N N . ILE A 1 122 ? -11.672 -10.380 10.094 1.00 86.25 122 ILE A N 1
ATOM 947 C CA . ILE A 1 122 ? -10.879 -10.761 11.275 1.00 86.25 122 ILE A CA 1
ATOM 948 C C . ILE A 1 122 ? -10.902 -9.649 12.328 1.00 86.25 122 ILE A C 1
ATOM 950 O O . ILE A 1 122 ? -11.195 -9.912 13.495 1.00 86.25 122 ILE A O 1
ATOM 954 N N . LEU A 1 123 ? -10.642 -8.399 11.932 1.00 81.12 123 LEU A N 1
ATOM 955 C CA . LEU A 1 123 ? -10.678 -7.252 12.844 1.00 81.12 123 LEU A CA 1
ATOM 956 C C . LEU A 1 123 ? -12.076 -7.044 13.434 1.00 81.12 123 LEU A C 1
ATOM 958 O O . LEU A 1 123 ? -12.214 -6.739 14.622 1.00 81.12 123 LEU A O 1
ATOM 962 N N . HIS A 1 124 ? -13.121 -7.237 12.628 1.00 82.25 124 HIS A N 1
ATOM 963 C CA . HIS A 1 124 ? -14.494 -7.163 13.105 1.00 82.25 124 HIS A CA 1
ATOM 964 C C . HIS A 1 124 ? -14.794 -8.272 14.125 1.00 82.25 124 HIS A C 1
ATOM 966 O O . HIS A 1 124 ? -15.398 -7.997 15.168 1.00 82.25 124 HIS A O 1
ATOM 972 N N . TYR A 1 125 ? -14.363 -9.504 13.864 1.00 83.56 125 TYR A N 1
ATOM 973 C CA . TYR A 1 125 ? -14.562 -10.625 14.777 1.00 83.56 125 TYR A CA 1
ATOM 974 C C . TYR A 1 125 ? -13.808 -10.421 16.098 1.00 83.56 125 TYR A C 1
ATOM 976 O O . TYR A 1 125 ? -14.399 -10.541 17.171 1.00 83.56 125 TYR A O 1
ATOM 984 N N . ALA A 1 126 ? -12.540 -9.999 16.038 1.00 80.88 126 ALA A N 1
ATOM 985 C CA . ALA A 1 126 ? -11.736 -9.671 17.216 1.00 80.88 126 ALA A CA 1
ATOM 986 C C . ALA A 1 126 ? -12.397 -8.581 18.074 1.00 80.88 126 ALA A C 1
ATOM 988 O O . ALA A 1 126 ? -12.428 -8.680 19.302 1.00 80.88 126 ALA A O 1
ATOM 989 N N . ARG A 1 127 ? -12.996 -7.569 17.432 1.00 77.25 127 ARG A N 1
ATOM 990 C CA . ARG A 1 127 ? -13.754 -6.525 18.128 1.00 77.25 127 ARG A CA 1
ATOM 991 C C . ARG A 1 127 ? -14.973 -7.089 18.858 1.00 77.25 127 ARG A C 1
ATOM 993 O O . ARG A 1 127 ? -15.221 -6.680 19.988 1.00 77.25 127 ARG A O 1
ATOM 1000 N N . MET A 1 128 ? -15.726 -8.004 18.245 1.00 79.44 128 MET A N 1
ATOM 1001 C CA . MET A 1 128 ? -16.875 -8.638 18.906 1.00 79.44 128 MET A CA 1
ATOM 1002 C C . MET A 1 128 ? -16.441 -9.496 20.100 1.00 79.44 128 MET A C 1
ATOM 1004 O O . MET A 1 128 ? -17.046 -9.405 21.168 1.00 79.44 128 MET A O 1
ATOM 1008 N N . LEU A 1 129 ? -15.352 -10.253 19.954 1.00 77.81 129 LEU A N 1
ATOM 1009 C CA . LEU A 1 129 ? -14.815 -11.093 21.024 1.00 77.81 129 LEU A CA 1
ATOM 1010 C C . LEU A 1 129 ? -14.330 -10.260 22.224 1.00 77.81 129 LEU A C 1
ATOM 1012 O O . LEU A 1 129 ? -14.645 -10.578 23.368 1.00 77.81 129 LEU A O 1
ATOM 1016 N N . ALA A 1 130 ? -13.628 -9.153 21.966 1.00 76.19 130 ALA A N 1
ATOM 1017 C CA . ALA A 1 130 ? -13.130 -8.249 23.004 1.00 76.19 130 ALA A CA 1
ATOM 1018 C C . ALA A 1 130 ? -14.248 -7.536 23.788 1.00 76.19 130 ALA A C 1
ATOM 1020 O O . ALA A 1 130 ? -14.049 -7.133 24.934 1.00 76.19 130 ALA A O 1
ATOM 1021 N N . VAL A 1 131 ? -15.424 -7.355 23.178 1.00 73.50 131 VAL A N 1
ATOM 1022 C CA . VAL A 1 131 ? -16.612 -6.842 23.876 1.00 73.50 131 VAL A CA 1
ATOM 1023 C C . VAL A 1 131 ? -17.219 -7.925 24.773 1.00 73.50 131 VAL A C 1
ATOM 1025 O O . VAL A 1 131 ? -17.643 -7.617 25.885 1.00 73.50 131 VAL A O 1
ATOM 1028 N N . HIS A 1 132 ? -17.211 -9.187 24.333 1.00 67.50 132 HIS A N 1
ATOM 1029 C CA . HIS A 1 132 ? -17.759 -10.312 25.095 1.00 67.50 132 HIS A CA 1
ATOM 1030 C C . HIS A 1 132 ? -16.970 -10.617 26.377 1.00 67.50 132 HIS A C 1
ATOM 1032 O O . HIS A 1 132 ? -17.572 -10.830 27.428 1.00 67.50 132 HIS A O 1
ATOM 1038 N N . THR A 1 133 ? -15.635 -10.587 26.337 1.00 62.59 133 THR A N 1
ATOM 1039 C CA . THR A 1 133 ? -14.799 -10.899 27.513 1.00 62.59 133 THR A CA 1
ATOM 1040 C C . THR A 1 133 ? -14.979 -9.911 28.667 1.00 62.59 133 THR A C 1
ATOM 1042 O O . THR A 1 133 ? -14.971 -10.317 29.825 1.00 62.59 133 THR A O 1
ATOM 1045 N N . ARG A 1 134 ? -15.249 -8.629 28.389 1.00 57.84 134 ARG A N 1
ATOM 1046 C CA . ARG A 1 134 ? -15.456 -7.615 29.444 1.00 57.84 134 ARG A CA 1
ATOM 1047 C C . ARG A 1 134 ? -16.723 -7.814 30.273 1.00 57.84 134 ARG A C 1
ATOM 1049 O O . ARG A 1 134 ? -16.778 -7.330 31.401 1.00 57.84 134 ARG A O 1
ATOM 1056 N N . HIS A 1 135 ? -17.739 -8.489 29.737 1.00 57.53 135 HIS A N 1
ATOM 1057 C CA . HIS A 1 135 ? -18.970 -8.737 30.486 1.00 57.53 135 HIS A CA 1
ATOM 1058 C C . HIS A 1 135 ? -18.800 -9.806 31.574 1.00 57.53 135 HIS A C 1
ATOM 1060 O O . HIS A 1 135 ? -19.509 -9.750 32.577 1.00 57.53 135 HIS A O 1
ATOM 1066 N N . HIS A 1 136 ? -17.835 -10.720 31.432 1.00 58.47 136 HIS A N 1
ATOM 1067 C CA . HIS A 1 136 ? -17.565 -11.734 32.452 1.00 58.47 136 HIS A CA 1
ATOM 1068 C C . HIS A 1 136 ? -16.796 -11.183 33.662 1.00 58.47 136 HIS A C 1
ATOM 1070 O O . HIS A 1 136 ? -17.129 -11.531 34.795 1.00 58.47 136 HIS A O 1
ATOM 1076 N N . ASP A 1 137 ? -15.853 -10.260 33.461 1.00 58.09 137 ASP A N 1
ATOM 1077 C CA . ASP A 1 137 ? -15.053 -9.714 34.569 1.00 58.09 137 ASP A CA 1
ATOM 1078 C C . ASP A 1 137 ? -15.874 -8.811 35.506 1.00 58.09 137 ASP A C 1
ATOM 1080 O O . ASP A 1 137 ? -15.702 -8.853 36.727 1.00 58.09 137 ASP A O 1
ATOM 1084 N N . GLY A 1 138 ? -16.824 -8.044 34.958 1.00 57.44 138 GLY A N 1
ATOM 1085 C CA . GLY A 1 138 ? -17.707 -7.174 35.743 1.00 57.44 138 GLY A CA 1
ATOM 1086 C C . GLY A 1 138 ? -18.716 -7.930 36.615 1.00 57.44 138 GLY A C 1
ATOM 1087 O O . GLY A 1 138 ? -19.094 -7.434 37.674 1.00 57.44 138 GLY A O 1
ATOM 1088 N N . ALA A 1 139 ? -19.116 -9.142 36.216 1.00 57.28 139 ALA A N 1
ATOM 1089 C CA . ALA A 1 139 ? -20.019 -9.977 37.006 1.00 57.28 139 ALA A CA 1
ATOM 1090 C C . ALA A 1 139 ? -19.325 -10.579 38.242 1.00 57.28 139 ALA A C 1
ATOM 1092 O O . ALA A 1 139 ? -19.961 -10.734 39.280 1.00 57.28 139 ALA A O 1
ATOM 1093 N N . SER A 1 140 ? -18.017 -10.857 38.167 1.00 55.62 140 SER A N 1
ATOM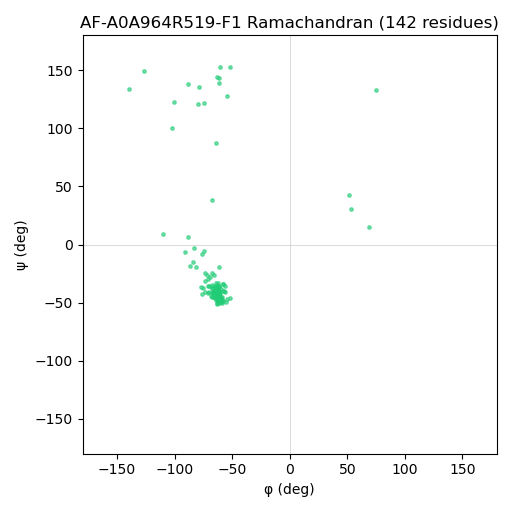 1094 C CA . SER A 1 140 ? -17.266 -11.443 39.292 1.00 55.62 140 SER A CA 1
ATOM 1095 C C . SER A 1 140 ? -17.022 -10.463 40.449 1.00 55.62 140 SER A C 1
ATOM 1097 O O . SER A 1 140 ? -16.899 -10.879 41.599 1.00 55.62 140 SER A O 1
ATOM 1099 N N . LEU A 1 141 ? -16.986 -9.157 40.161 1.00 57.12 141 LEU A N 1
ATOM 1100 C CA . LEU A 1 141 ? -16.737 -8.106 41.154 1.00 57.12 141 LEU A CA 1
ATOM 1101 C C . LEU A 1 141 ? -18.006 -7.629 41.871 1.00 57.12 141 LEU A C 1
ATOM 1103 O O . LEU A 1 141 ? -17.899 -7.043 42.939 1.00 57.12 141 LEU A O 1
ATOM 1107 N N . ALA A 1 142 ? -19.193 -7.890 41.317 1.00 57.34 142 ALA A N 1
ATOM 1108 C CA . ALA A 1 142 ? -20.469 -7.566 41.962 1.00 57.34 142 ALA A CA 1
ATOM 1109 C C . ALA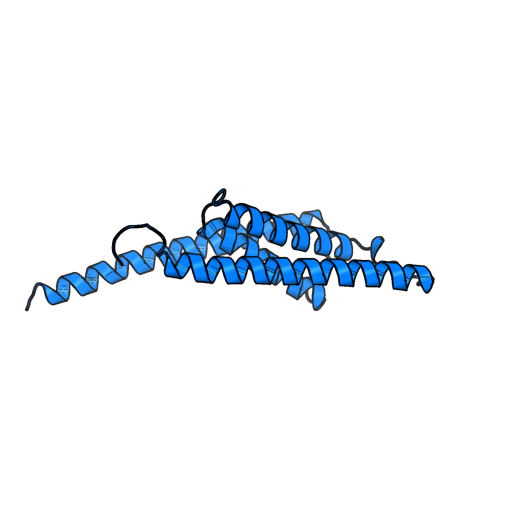 A 1 142 ? -20.921 -8.628 42.985 1.00 57.34 142 ALA A C 1
ATOM 1111 O O . ALA A 1 142 ? -21.963 -8.467 43.616 1.00 57.34 142 ALA A O 1
ATOM 1112 N N . GLN A 1 143 ? -20.166 -9.722 43.122 1.00 55.19 143 GLN A N 1
ATOM 1113 C CA . GLN A 1 143 ? -20.505 -10.868 43.970 1.00 55.19 143 GLN A CA 1
ATOM 1114 C C . GLN A 1 143 ? -19.607 -10.999 45.218 1.00 55.19 143 GLN A C 1
ATOM 1116 O O . GLN A 1 143 ? -19.687 -12.005 45.924 1.00 55.19 143 GLN A O 1
ATOM 1121 N N . LYS A 1 144 ? -18.766 -9.995 45.492 1.00 48.97 144 LYS A N 1
ATOM 1122 C CA . LYS A 1 144 ? -18.000 -9.822 46.736 1.00 48.97 144 LYS A CA 1
ATOM 1123 C C . LYS A 1 144 ? -18.452 -8.557 47.447 1.00 48.97 144 LYS A C 1
ATOM 1125 O O . LYS A 1 144 ? -18.449 -8.590 48.694 1.00 48.97 144 LYS A O 1
#

Foldseek 3Di:
DDDPDDDPVNVVVLLVVLVVLLVVLVVVVVVLVVQQVVCVVVVPPDRLVPAQLSVLLNVLSVVSNVLSVCVVVVVDDPLLSVLLNVLSVVLNVCSVVVVDDRDHSVRSVVVSVVSSVVSSVVVVVVVVVVVVVVVVVVVVVVVD

Sequence (144 aa):
MRDGRIDVAETAHMKIMADGLRFGMTIMLLASLGLVIVSYVLRDTLQPALSAGYWIFIMFALLIISISWALSRRRISFALGSAMVFTAWWFLVYLTLGWLAPFSFGSAVMSLIVATAVIYAILHYARMLAVHTRHHDGASLAQK

Nearest PDB structures (foldseek):
  8ctj-assembly1_A  TM=3.887E-01  e=8.501E+00  Homo sapiens

Mean predicted aligned error: 9.32 Å

Secondary structure (DSSP, 8-state):
--SSPPPHHHHHHHHHHHHHHHHHHHHHHHHHHHHHHHHHHTT-SS-GGG-HHHHHHHHHHHHHHHHHHHHHTT-S-HHHHHHHHHHHHHHHHHHHTT-S----HHHHHHHHHHHHHHHHHHHHHHHHHHHHHHHHHHHHHTT-